Protein AF-A0A838LAS6-F1 (afdb_monomer)

Secondary structure (DSSP, 8-state):
-PPEEEEEEEEESTTHHHHTTT--EEEEEES--STT-SEEEEEEEEEEEETTEEEEEEEEEESSTT--GGGGGGT-S-EEEEEEEEEE-TTS-EEEEEEEEEEEEEPPPP-

Organism: NCBI:txid2683589

Mean predicted aligned error: 3.72 Å

Structure (mmCIF, N/CA/C/O backbone):
data_AF-A0A838LAS6-F1
#
_entry.id   AF-A0A838LAS6-F1
#
loop_
_atom_site.group_PDB
_atom_site.id
_atom_site.type_symbol
_atom_site.label_atom_id
_atom_site.label_alt_id
_atom_site.label_comp_id
_atom_site.label_asym_id
_atom_site.label_entit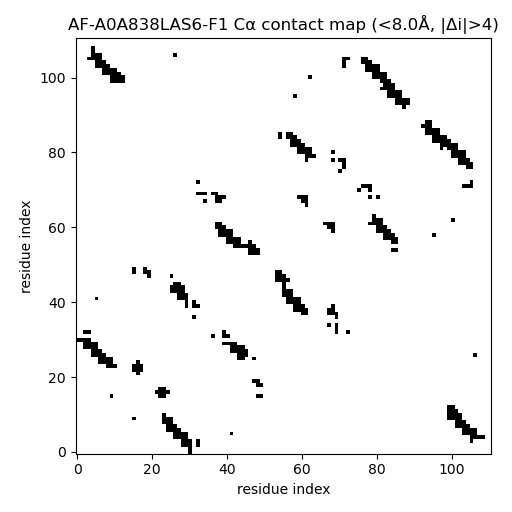y_id
_atom_site.label_seq_id
_atom_site.pdbx_PDB_ins_code
_atom_site.Cartn_x
_atom_site.Cartn_y
_atom_site.Cartn_z
_atom_site.occupancy
_atom_site.B_iso_or_equiv
_atom_site.auth_seq_id
_atom_site.auth_comp_id
_atom_site.auth_asym_id
_atom_site.auth_atom_id
_atom_site.pdbx_PDB_model_num
ATOM 1 N N . MET A 1 1 ? -6.961 -8.047 -17.447 1.00 57.03 1 MET A N 1
ATOM 2 C CA . MET A 1 1 ? -5.604 -8.230 -16.891 1.00 57.03 1 MET A CA 1
ATOM 3 C C . MET A 1 1 ? -5.709 -9.193 -15.719 1.00 57.03 1 MET A C 1
ATOM 5 O O . MET A 1 1 ? -6.723 -9.119 -15.025 1.00 57.03 1 MET A O 1
ATOM 9 N N . PRO A 1 2 ? -4.766 -10.130 -15.541 1.00 76.94 2 PRO A N 1
ATOM 10 C CA . PRO A 1 2 ? -4.778 -11.023 -14.385 1.00 76.94 2 PRO A CA 1
ATOM 11 C C . PRO A 1 2 ? -4.689 -10.202 -13.091 1.00 76.94 2 PRO A C 1
ATOM 13 O O . PRO A 1 2 ? -4.005 -9.179 -13.044 1.00 76.94 2 PRO A O 1
ATOM 16 N N . LYS A 1 3 ? -5.438 -10.611 -12.063 1.00 90.62 3 LYS A N 1
ATOM 17 C CA . LYS A 1 3 ? -5.407 -9.973 -10.743 1.00 90.62 3 LYS A CA 1
ATOM 18 C C . LYS A 1 3 ? -4.244 -10.563 -9.952 1.00 90.62 3 LYS A C 1
ATOM 20 O O . LYS A 1 3 ? -4.226 -11.768 -9.731 1.00 90.62 3 LYS A O 1
ATOM 25 N N . MET A 1 4 ? -3.314 -9.720 -9.518 1.00 93.94 4 MET A N 1
ATOM 26 C CA . MET A 1 4 ? -2.198 -10.124 -8.666 1.00 93.94 4 MET A CA 1
ATOM 27 C C . MET A 1 4 ? -2.606 -10.030 -7.203 1.00 93.94 4 MET A C 1
ATOM 29 O O . MET A 1 4 ? -3.156 -9.008 -6.788 1.00 93.94 4 MET A O 1
ATOM 33 N N . ARG A 1 5 ? -2.331 -11.078 -6.427 1.00 96.00 5 ARG A N 1
ATOM 34 C CA . ARG A 1 5 ? -2.554 -11.101 -4.980 1.00 96.00 5 ARG A CA 1
ATOM 35 C C . ARG A 1 5 ? -1.356 -10.491 -4.265 1.00 96.00 5 ARG A C 1
ATOM 37 O O . ARG A 1 5 ? -0.216 -10.824 -4.575 1.00 96.00 5 ARG A O 1
ATOM 44 N N . LEU A 1 6 ? -1.621 -9.612 -3.306 1.00 96.50 6 LEU A N 1
ATOM 45 C CA . LEU A 1 6 ? -0.589 -8.889 -2.570 1.00 96.50 6 LEU A CA 1
ATOM 46 C C . LEU A 1 6 ? -0.819 -8.989 -1.064 1.00 96.50 6 LEU A C 1
ATOM 48 O O . LEU A 1 6 ? -1.961 -9.068 -0.599 1.00 96.50 6 LEU A O 1
ATOM 52 N N . ILE A 1 7 ? 0.286 -8.927 -0.328 1.00 97.56 7 ILE A N 1
ATOM 53 C CA . ILE A 1 7 ? 0.319 -8.616 1.099 1.00 97.56 7 ILE A CA 1
ATOM 54 C C . ILE A 1 7 ? 1.017 -7.263 1.232 1.00 97.56 7 ILE A C 1
ATOM 56 O O . ILE A 1 7 ? 2.116 -7.080 0.709 1.00 97.56 7 ILE A O 1
ATOM 60 N N . VAL A 1 8 ? 0.381 -6.310 1.906 1.00 98.12 8 VAL A N 1
ATOM 61 C CA . VAL A 1 8 ? 0.965 -5.012 2.251 1.00 98.12 8 VAL A CA 1
ATOM 62 C C . VAL A 1 8 ? 1.096 -4.943 3.766 1.00 98.12 8 VAL A C 1
ATOM 64 O O . VAL A 1 8 ? 0.111 -4.759 4.474 1.00 98.12 8 VAL A O 1
ATOM 67 N N . HIS A 1 9 ? 2.317 -5.106 4.255 1.00 98.19 9 HIS A N 1
ATOM 68 C CA . HIS A 1 9 ? 2.653 -4.985 5.666 1.00 98.19 9 HIS A CA 1
ATOM 69 C C . HIS A 1 9 ? 2.771 -3.509 6.048 1.00 98.19 9 HIS A C 1
ATOM 71 O O . HIS A 1 9 ? 3.652 -2.819 5.530 1.00 98.19 9 HIS A O 1
ATOM 77 N N . VAL A 1 10 ? 1.919 -3.024 6.952 1.00 98.44 10 VAL A N 1
ATOM 78 C CA . VAL A 1 10 ? 1.981 -1.655 7.485 1.00 98.44 10 VAL A CA 1
ATOM 79 C C . VAL A 1 10 ? 2.988 -1.608 8.634 1.00 98.44 10 VAL A C 1
ATOM 81 O O . VAL A 1 10 ? 2.757 -2.183 9.693 1.00 98.44 10 VAL A O 1
ATOM 84 N N . ALA A 1 11 ? 4.105 -0.909 8.427 1.00 98.06 11 ALA A N 1
ATOM 85 C CA . ALA A 1 11 ? 5.141 -0.738 9.445 1.00 98.06 11 ALA A CA 1
ATOM 86 C C . ALA A 1 11 ? 4.862 0.469 10.355 1.00 98.06 11 ALA A C 1
ATOM 88 O O . ALA A 1 11 ? 5.168 0.436 11.546 1.00 98.06 11 ALA A O 1
ATOM 89 N N . GLU A 1 12 ? 4.268 1.530 9.802 1.00 97.56 12 GLU A N 1
ATOM 90 C CA . GLU A 1 12 ? 3.844 2.708 10.558 1.00 97.56 12 GLU A CA 1
ATOM 91 C C . GLU A 1 12 ? 2.437 3.153 10.121 1.00 97.56 12 GLU A C 1
ATOM 93 O O . GLU A 1 12 ? 2.160 3.162 8.914 1.00 97.56 12 GLU A O 1
ATOM 98 N N . PRO A 1 13 ? 1.564 3.552 11.070 1.00 96.06 13 PRO A N 1
ATOM 99 C CA . PRO A 1 13 ? 1.825 3.665 12.511 1.00 96.06 13 PRO A CA 1
ATOM 100 C C . PRO A 1 13 ? 1.919 2.298 13.211 1.00 96.06 13 PRO A C 1
ATOM 102 O O . PRO A 1 13 ? 1.265 1.337 12.817 1.00 96.06 13 PRO A O 1
ATOM 105 N N . PHE A 1 14 ? 2.740 2.206 14.263 1.00 89.81 14 PHE A N 1
ATOM 106 C CA . PHE A 1 14 ? 3.050 0.931 14.932 1.00 89.81 14 PHE A CA 1
ATOM 107 C C . PHE A 1 14 ? 1.824 0.253 15.566 1.00 89.81 14 PHE A C 1
ATOM 109 O O . PHE A 1 14 ? 1.816 -0.960 15.767 1.00 89.81 14 PHE A O 1
ATOM 116 N N . ASP A 1 15 ? 0.788 1.022 15.907 1.00 92.50 15 ASP A N 1
ATOM 117 C CA . ASP A 1 15 ? -0.431 0.516 16.531 1.00 92.50 15 ASP A CA 1
ATOM 118 C C . ASP A 1 15 ? -1.508 0.106 15.517 1.00 92.50 15 ASP A C 1
ATOM 120 O O . ASP A 1 15 ? -2.568 -0.375 15.924 1.00 92.50 15 ASP A O 1
ATOM 124 N N . PHE A 1 16 ? -1.232 0.221 14.211 1.00 97.06 16 PHE A N 1
ATOM 125 C CA . PHE A 1 16 ? -2.168 -0.123 13.141 1.00 97.06 16 PHE A CA 1
ATOM 126 C C . PHE A 1 16 ? -2.772 -1.519 13.328 1.00 97.06 16 PHE A C 1
ATOM 128 O O . PHE A 1 16 ? -3.991 -1.691 13.264 1.00 97.06 16 PHE A O 1
ATOM 135 N N . GLY A 1 17 ? -1.935 -2.515 13.641 1.00 96.56 17 GLY A N 1
ATOM 136 C CA . GLY A 1 17 ? -2.395 -3.892 13.807 1.00 96.56 17 GLY A CA 1
ATOM 137 C C . GLY A 1 17 ? -3.373 -4.086 14.965 1.00 96.56 17 GLY A C 1
ATOM 138 O O . GLY A 1 17 ? -4.285 -4.903 14.867 1.00 96.56 17 GLY A O 1
ATOM 139 N N . ARG A 1 18 ? -3.266 -3.287 16.035 1.00 94.56 18 ARG A N 1
ATOM 140 C CA . ARG A 1 18 ? -4.201 -3.335 17.171 1.00 94.56 18 ARG A CA 1
ATOM 141 C C . ARG A 1 18 ? -5.620 -2.950 16.747 1.00 94.56 18 ARG A C 1
ATOM 143 O O . ARG A 1 18 ? -6.574 -3.533 17.254 1.00 94.56 18 ARG A O 1
ATOM 150 N N . LEU A 1 19 ? -5.757 -1.983 15.840 1.00 92.00 19 LEU A N 1
ATOM 151 C CA . LEU A 1 19 ? -7.052 -1.539 15.312 1.00 92.00 19 LEU A CA 1
ATOM 152 C C . LEU A 1 19 ? -7.596 -2.481 14.228 1.00 92.00 19 LEU A C 1
ATOM 154 O O . LEU A 1 19 ? -8.805 -2.586 14.057 1.00 92.00 19 LEU A O 1
ATOM 158 N N . ASN A 1 20 ? -6.719 -3.210 13.536 1.00 96.62 20 ASN A N 1
ATOM 159 C CA . ASN A 1 20 ? -7.060 -4.010 12.360 1.00 96.62 20 ASN A CA 1
ATOM 160 C C . ASN A 1 20 ? -7.032 -5.519 12.652 1.00 96.62 20 ASN A C 1
ATOM 162 O O . ASN A 1 20 ? -6.360 -6.298 11.982 1.00 96.62 20 ASN A O 1
ATOM 166 N N . GLY A 1 21 ? -7.762 -5.951 13.686 1.00 92.94 21 GLY A N 1
ATOM 167 C CA . GLY A 1 21 ? -7.947 -7.380 13.979 1.00 92.94 21 GLY A CA 1
ATOM 168 C C . GLY A 1 21 ? -6.685 -8.107 14.458 1.00 92.94 21 GLY A C 1
ATOM 169 O O . GLY A 1 21 ? -6.587 -9.323 14.308 1.00 92.94 21 GLY A O 1
ATOM 170 N N . GLY A 1 22 ? -5.722 -7.377 15.024 1.00 95.81 22 GLY A N 1
ATOM 171 C CA . GLY A 1 22 ? -4.478 -7.931 15.555 1.00 95.81 22 GLY A CA 1
ATOM 172 C C . GLY A 1 22 ? -3.392 -8.171 14.507 1.00 95.81 22 GLY A C 1
ATOM 173 O O . GLY A 1 22 ? -2.393 -8.805 14.836 1.00 95.81 22 GLY A O 1
ATOM 174 N N . THR A 1 23 ? -3.556 -7.687 13.269 1.00 96.38 23 THR A N 1
ATOM 175 C CA . THR A 1 23 ? -2.568 -7.865 12.196 1.00 96.38 23 THR A CA 1
ATOM 176 C C . THR A 1 23 ? -2.171 -6.542 11.534 1.00 96.38 23 THR A C 1
ATOM 178 O O . THR A 1 23 ? -3.045 -5.741 11.205 1.00 96.38 23 THR A O 1
ATOM 181 N N . PRO A 1 24 ? -0.867 -6.291 11.311 1.00 97.56 24 PRO A N 1
ATOM 182 C CA . PRO A 1 24 ? -0.401 -5.165 10.503 1.00 97.56 24 PRO A CA 1
ATOM 183 C C . PRO A 1 24 ? -0.525 -5.414 8.989 1.00 97.56 24 PRO A C 1
ATOM 185 O O . PRO A 1 24 ? -0.231 -4.520 8.196 1.00 97.56 24 PRO A O 1
ATOM 188 N N . ASP A 1 25 ? -0.930 -6.617 8.575 1.00 97.88 25 ASP A N 1
ATOM 189 C CA . ASP A 1 25 ? -0.937 -7.018 7.173 1.00 97.88 25 ASP A CA 1
ATOM 190 C C . ASP A 1 25 ? -2.289 -6.758 6.510 1.00 97.88 25 ASP A C 1
ATOM 192 O O . ASP A 1 25 ? -3.327 -7.308 6.888 1.00 97.88 25 ASP A O 1
ATOM 196 N N . LEU A 1 26 ? -2.249 -5.974 5.437 1.00 98.00 26 LEU A N 1
ATOM 197 C CA . LEU A 1 26 ? -3.352 -5.777 4.514 1.00 98.00 26 LEU A CA 1
ATOM 198 C C . LEU A 1 26 ? -3.243 -6.786 3.374 1.00 98.00 26 LEU A C 1
ATOM 200 O O . LEU A 1 26 ? -2.273 -6.795 2.617 1.00 98.00 26 LEU A O 1
ATOM 204 N N . THR A 1 27 ? -4.255 -7.633 3.224 1.00 97.75 27 THR A N 1
ATOM 205 C CA . THR A 1 27 ? -4.345 -8.589 2.113 1.00 97.75 27 THR A CA 1
ATOM 206 C C . THR A 1 27 ? -5.299 -8.068 1.053 1.00 97.75 27 THR A C 1
ATOM 208 O O . THR A 1 27 ? -6.316 -7.445 1.365 1.00 97.75 27 THR A O 1
ATOM 211 N N . GLY A 1 28 ? -4.966 -8.287 -0.216 1.00 97.25 28 GLY A N 1
ATOM 212 C CA . GLY A 1 28 ? -5.779 -7.770 -1.305 1.00 97.25 28 GLY A CA 1
ATOM 213 C C . GLY A 1 28 ? -5.292 -8.175 -2.684 1.00 97.25 28 GLY A C 1
ATOM 214 O O . GLY A 1 28 ? -4.531 -9.132 -2.862 1.00 97.25 28 GLY A O 1
ATOM 215 N N . TRP A 1 29 ? -5.754 -7.438 -3.687 1.00 97.19 29 TRP A N 1
ATOM 216 C CA . TRP A 1 29 ? -5.376 -7.658 -5.073 1.00 97.19 29 TRP A CA 1
ATOM 217 C C . TRP A 1 29 ? -5.245 -6.357 -5.859 1.00 97.19 29 TRP A C 1
ATOM 219 O O . TRP A 1 29 ? -5.876 -5.347 -5.552 1.00 97.19 29 TRP A O 1
ATOM 229 N N . THR A 1 30 ? -4.457 -6.397 -6.929 1.00 97.12 30 THR A N 1
ATOM 230 C CA . THR A 1 30 ? -4.368 -5.309 -7.905 1.00 97.12 30 THR A CA 1
ATOM 231 C C . THR A 1 30 ? -4.443 -5.843 -9.333 1.00 97.12 30 THR A C 1
ATOM 233 O O . THR A 1 30 ? -3.986 -6.946 -9.627 1.00 97.12 30 THR A O 1
ATOM 236 N N . ALA A 1 31 ? -5.026 -5.057 -10.237 1.00 95.44 31 ALA A N 1
ATOM 237 C CA . ALA A 1 31 ? -4.932 -5.283 -11.682 1.00 95.44 31 ALA A CA 1
ATOM 238 C C . ALA A 1 31 ? -3.783 -4.480 -12.321 1.00 95.44 31 ALA A C 1
ATOM 240 O O . ALA A 1 31 ? -3.573 -4.566 -13.527 1.00 95.44 31 ALA A O 1
ATOM 241 N N . GLN A 1 32 ? -3.065 -3.685 -11.520 1.00 95.12 32 GLN A N 1
ATOM 242 C CA . GLN A 1 32 ? -2.038 -2.751 -11.974 1.00 95.12 32 GLN A CA 1
ATOM 243 C C . GLN A 1 32 ? -0.619 -3.298 -11.800 1.00 95.12 32 GLN A C 1
ATOM 245 O O . GLN A 1 32 ? 0.326 -2.547 -11.988 1.00 95.12 32 GLN A O 1
ATOM 250 N N . ALA A 1 33 ? -0.458 -4.593 -11.498 1.00 92.00 33 ALA A N 1
ATOM 251 C CA . ALA A 1 33 ? 0.835 -5.259 -11.322 1.00 92.00 33 ALA A CA 1
ATOM 252 C C . ALA A 1 33 ? 1.623 -5.387 -12.643 1.00 92.00 33 ALA A C 1
ATOM 254 O O . ALA A 1 33 ? 1.797 -6.471 -13.195 1.00 92.00 33 ALA A O 1
ATOM 255 N N . THR A 1 34 ? 2.062 -4.256 -13.186 1.00 89.38 34 THR A N 1
ATOM 256 C CA . THR A 1 34 ? 2.817 -4.126 -14.431 1.00 89.38 34 THR A CA 1
ATOM 257 C C . THR A 1 34 ? 3.719 -2.887 -14.355 1.00 89.38 34 THR A C 1
ATOM 259 O O . THR A 1 34 ? 3.355 -1.913 -13.688 1.00 89.38 34 THR A O 1
ATOM 262 N N . PRO A 1 35 ? 4.871 -2.871 -15.056 1.00 86.00 35 PRO A N 1
ATOM 263 C CA . PRO A 1 35 ? 5.740 -1.694 -15.140 1.00 86.00 35 PRO A CA 1
ATOM 264 C C . PRO A 1 35 ? 5.085 -0.437 -15.740 1.00 86.00 35 PRO A C 1
ATOM 266 O O . PRO A 1 35 ? 5.652 0.645 -15.637 1.00 86.00 35 PRO A O 1
ATOM 269 N N . ALA A 1 36 ? 3.906 -0.549 -16.364 1.00 87.94 36 ALA A N 1
ATOM 270 C CA . ALA A 1 36 ? 3.190 0.595 -16.933 1.00 87.94 36 ALA A CA 1
ATOM 271 C C . ALA A 1 36 ? 2.647 1.586 -15.881 1.00 87.94 36 ALA A C 1
ATOM 273 O O . ALA A 1 36 ? 2.300 2.712 -16.236 1.00 87.94 36 ALA A O 1
ATOM 274 N N . TYR A 1 37 ? 2.564 1.185 -14.607 1.00 87.62 37 TYR A N 1
ATOM 275 C CA . TYR A 1 37 ? 2.076 2.025 -13.513 1.00 87.62 37 TYR A CA 1
ATOM 276 C C . TYR A 1 37 ? 3.170 2.242 -12.464 1.00 87.62 37 TYR A C 1
ATOM 278 O O . TYR A 1 37 ? 3.766 1.285 -11.967 1.00 87.62 37 TYR A O 1
ATOM 286 N N . SER A 1 38 ? 3.409 3.503 -12.095 1.00 87.94 38 SER A N 1
ATOM 287 C CA . SER A 1 38 ?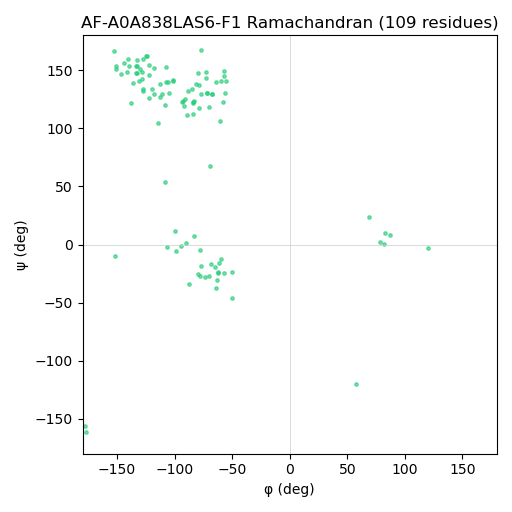 4.363 3.872 -11.039 1.00 87.94 38 SER A CA 1
ATOM 288 C C . SER A 1 38 ? 3.810 3.658 -9.627 1.00 87.94 38 SER A C 1
ATOM 290 O O . SER A 1 38 ? 4.578 3.445 -8.688 1.00 87.94 38 SER A O 1
ATOM 292 N N . ASP A 1 39 ? 2.486 3.726 -9.480 1.00 94.56 39 ASP A N 1
ATOM 293 C CA . ASP A 1 39 ? 1.733 3.454 -8.261 1.00 94.56 39 ASP A CA 1
ATOM 294 C C . ASP A 1 39 ? 0.609 2.450 -8.539 1.00 94.56 39 ASP A C 1
ATOM 296 O O . ASP A 1 39 ? 0.069 2.385 -9.643 1.00 94.56 39 ASP A O 1
ATOM 300 N N . TRP A 1 40 ? 0.270 1.633 -7.544 1.00 97.19 40 TRP A N 1
ATOM 301 C CA . TRP A 1 40 ? -0.763 0.607 -7.668 1.00 97.19 40 TRP A CA 1
ATOM 302 C C . TRP A 1 40 ? -1.881 0.847 -6.670 1.00 97.19 40 TRP A C 1
ATOM 304 O O . TRP A 1 40 ? -1.647 1.042 -5.481 1.00 97.19 40 TRP A O 1
ATOM 314 N N . VAL A 1 41 ? -3.116 0.762 -7.143 1.00 98.00 41 VAL A N 1
ATOM 315 C CA . VAL A 1 41 ? -4.296 0.632 -6.300 1.00 98.00 41 VAL A CA 1
ATOM 316 C C . VAL A 1 41 ? -4.461 -0.838 -5.939 1.00 98.00 41 VAL A C 1
ATOM 318 O O . VAL A 1 41 ? -4.551 -1.702 -6.816 1.00 98.00 41 VAL A O 1
ATOM 321 N N . VAL A 1 42 ? -4.507 -1.112 -4.641 1.00 98.25 42 VAL A N 1
ATOM 322 C CA . VAL A 1 42 ? -4.769 -2.430 -4.070 1.00 98.25 42 VAL A CA 1
ATOM 323 C C . VAL A 1 42 ? -6.165 -2.408 -3.466 1.00 98.25 42 VAL A C 1
ATOM 325 O O . VAL A 1 42 ? -6.455 -1.605 -2.582 1.00 98.25 42 VAL A O 1
ATOM 328 N N . HIS A 1 43 ? -7.029 -3.286 -3.960 1.00 98.31 43 HIS A N 1
ATOM 329 C CA . HIS A 1 43 ? -8.345 -3.541 -3.390 1.00 98.31 43 HIS A CA 1
ATOM 330 C C . HIS A 1 43 ? -8.191 -4.547 -2.256 1.00 98.31 43 HIS A C 1
ATOM 332 O O . HIS A 1 43 ? -7.655 -5.636 -2.480 1.00 98.31 43 HIS A O 1
ATOM 338 N N . LEU A 1 44 ? -8.622 -4.175 -1.056 1.00 98.19 44 LEU A N 1
ATOM 339 C CA . LEU A 1 44 ? -8.441 -4.989 0.136 1.00 98.19 44 LEU A CA 1
ATOM 340 C C . LEU A 1 44 ? -9.490 -6.102 0.201 1.00 98.19 44 LEU A C 1
ATOM 342 O O . LEU A 1 44 ? -10.630 -5.934 -0.231 1.00 98.19 44 LEU A O 1
ATOM 346 N N . ASP A 1 45 ? -9.108 -7.244 0.767 1.00 97.19 45 ASP A N 1
ATOM 347 C CA . ASP A 1 45 ? -10.031 -8.358 1.009 1.00 97.19 45 ASP A CA 1
ATOM 348 C C . ASP A 1 45 ? -11.042 -8.037 2.114 1.00 97.19 45 ASP A C 1
ATOM 350 O O . ASP A 1 45 ? -12.134 -8.608 2.153 1.00 97.19 45 ASP A O 1
ATOM 354 N N . ARG A 1 46 ? -10.660 -7.147 3.033 1.00 96.62 46 ARG A N 1
ATOM 355 C CA . ARG A 1 46 ? -11.488 -6.621 4.118 1.00 96.62 46 ARG A CA 1
ATOM 356 C C . ARG A 1 46 ? -11.182 -5.133 4.295 1.00 96.62 46 ARG A C 1
ATOM 358 O O . ARG A 1 46 ? -10.033 -4.750 4.068 1.00 96.62 46 ARG A O 1
ATOM 365 N N . PRO A 1 47 ? -12.161 -4.313 4.710 1.00 97.44 47 PRO A N 1
ATOM 366 C CA . PRO A 1 47 ? -11.892 -2.933 5.080 1.00 97.44 47 PRO A CA 1
ATOM 367 C C . PRO A 1 47 ? -10.842 -2.847 6.19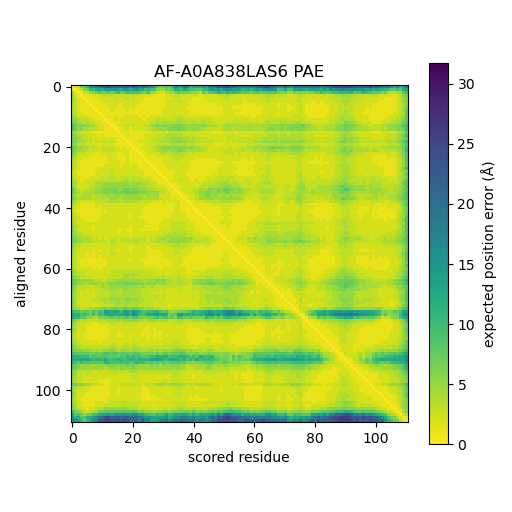0 1.00 97.44 47 PRO A C 1
ATOM 369 O O . PRO A 1 47 ? -10.736 -3.742 7.031 1.00 97.44 47 PRO A O 1
ATOM 372 N N . ALA A 1 48 ? -10.082 -1.763 6.172 1.00 97.38 48 ALA A N 1
ATOM 373 C CA . ALA A 1 48 ? -9.105 -1.416 7.187 1.00 97.38 48 ALA A CA 1
ATOM 374 C C . ALA A 1 48 ? -9.407 -0.029 7.759 1.00 97.38 48 ALA A C 1
ATOM 376 O O . ALA A 1 48 ? -10.140 0.755 7.156 1.00 97.38 48 ALA A O 1
ATOM 377 N N . GLN A 1 49 ? -8.832 0.264 8.921 1.00 96.38 49 GLN A N 1
ATOM 378 C CA . GLN A 1 49 ? -9.095 1.481 9.677 1.00 96.38 49 GLN A CA 1
ATOM 379 C C . GLN A 1 49 ? -7.798 2.177 10.100 1.00 96.38 49 GLN A C 1
ATOM 381 O O . GLN A 1 49 ? -6.838 1.532 10.529 1.00 96.38 49 GLN A O 1
ATOM 386 N N . ILE A 1 50 ? -7.796 3.510 10.038 1.00 93.75 50 ILE A N 1
ATOM 387 C CA . ILE A 1 50 ? -6.782 4.369 10.658 1.00 93.75 50 ILE A CA 1
ATOM 388 C C . ILE A 1 50 ? -7.462 5.572 11.319 1.00 93.75 50 ILE A C 1
ATOM 390 O O . ILE A 1 50 ? -8.183 6.328 10.673 1.00 93.75 50 ILE A O 1
ATOM 394 N N . GLY A 1 51 ? -7.263 5.742 12.628 1.00 90.75 51 GLY A N 1
ATOM 395 C CA . GLY A 1 51 ? -8.041 6.719 13.394 1.00 90.75 51 GLY A CA 1
ATOM 396 C C . GLY A 1 51 ? -9.542 6.429 13.286 1.00 90.75 51 GLY A C 1
ATOM 397 O O . GLY A 1 51 ? -9.987 5.342 13.652 1.00 90.75 51 GLY A O 1
ATOM 398 N N . GLU A 1 52 ? -10.307 7.387 12.768 1.00 91.50 52 GLU A N 1
ATOM 399 C CA . GLU A 1 52 ? -11.758 7.274 12.545 1.00 91.50 52 GLU A CA 1
ATOM 400 C C . GLU A 1 52 ? -12.119 6.920 11.091 1.00 91.50 52 GLU A C 1
ATOM 402 O O . GLU A 1 52 ? -13.288 6.702 10.781 1.00 91.50 52 GLU A O 1
ATOM 407 N N . ASP A 1 53 ? -11.134 6.865 10.190 1.00 93.62 53 ASP A N 1
ATOM 408 C CA . ASP A 1 53 ? -11.358 6.622 8.769 1.00 93.62 53 ASP A CA 1
ATOM 409 C C . ASP A 1 53 ? -11.292 5.113 8.454 1.00 93.62 53 ASP A C 1
ATOM 411 O O . ASP A 1 53 ? -10.286 4.453 8.730 1.00 93.62 53 ASP A O 1
ATOM 415 N N . GLU A 1 54 ? -12.346 4.580 7.825 1.00 95.94 54 GLU A N 1
ATOM 416 C CA . GLU A 1 54 ? -12.399 3.226 7.251 1.00 95.94 54 GLU A CA 1
ATOM 417 C C . GLU A 1 54 ? -12.215 3.282 5.724 1.00 95.94 54 GLU A C 1
ATOM 419 O O . GLU A 1 54 ? -12.735 4.176 5.048 1.00 95.94 54 GLU A O 1
ATOM 424 N N . PHE A 1 55 ? -11.480 2.322 5.161 1.00 97.25 55 PHE A N 1
ATOM 425 C CA . PHE A 1 55 ? -11.196 2.247 3.729 1.00 97.25 55 PHE A CA 1
ATOM 426 C C . PHE A 1 55 ? -11.101 0.803 3.219 1.00 97.25 55 PHE A C 1
ATOM 428 O O . PHE A 1 55 ? -10.621 -0.097 3.901 1.00 97.25 55 PHE A O 1
ATOM 435 N N . ASP A 1 56 ? -11.522 0.586 1.971 1.00 98.00 56 ASP A N 1
ATOM 436 C CA . ASP A 1 56 ? -11.568 -0.722 1.293 1.00 98.00 56 ASP A CA 1
ATOM 437 C C . ASP A 1 56 ? -10.476 -0.900 0.224 1.00 98.00 56 ASP A C 1
ATOM 439 O O . ASP A 1 56 ? -10.352 -1.945 -0.423 1.00 98.00 56 ASP A O 1
ATOM 443 N N . LYS A 1 57 ? -9.674 0.141 0.012 1.00 98.31 57 LYS A N 1
ATOM 444 C CA . LYS A 1 57 ? -8.575 0.163 -0.945 1.00 98.31 57 LYS A CA 1
ATOM 445 C C . LYS A 1 57 ? -7.488 1.110 -0.486 1.00 98.31 57 LYS A C 1
ATOM 447 O O . LYS A 1 57 ? -7.747 2.117 0.171 1.00 98.31 57 LYS A O 1
ATOM 452 N N . ILE A 1 58 ? -6.280 0.820 -0.932 1.00 98.56 58 ILE A N 1
ATOM 453 C CA . ILE A 1 58 ? -5.110 1.665 -0.732 1.00 98.56 58 ILE A CA 1
ATOM 454 C C . ILE A 1 58 ? -4.439 1.936 -2.068 1.00 98.56 58 ILE A C 1
ATOM 456 O O . ILE A 1 58 ? -4.618 1.191 -3.032 1.00 98.56 58 ILE A O 1
ATOM 460 N N . LYS A 1 59 ? -3.641 2.994 -2.118 1.00 98.38 59 LYS A N 1
ATOM 461 C CA . LYS A 1 59 ? -2.671 3.219 -3.177 1.00 98.38 59 LYS A CA 1
ATOM 462 C C . LYS A 1 59 ? -1.277 3.070 -2.595 1.00 98.38 59 LYS A C 1
ATOM 464 O O . LYS A 1 59 ? -0.975 3.665 -1.563 1.00 98.38 59 LYS A O 1
ATOM 469 N N . ILE A 1 60 ? -0.455 2.266 -3.253 1.00 98.31 60 ILE A N 1
ATOM 470 C CA . ILE A 1 60 ? 0.939 2.049 -2.892 1.00 98.31 60 ILE A CA 1
ATOM 471 C C . ILE A 1 60 ? 1.848 2.633 -3.966 1.00 98.31 60 ILE A C 1
ATOM 473 O O . ILE A 1 60 ? 1.602 2.476 -5.161 1.00 98.31 60 ILE A O 1
ATOM 477 N N . SER A 1 61 ? 2.915 3.296 -3.545 1.00 97.12 61 SER A N 1
ATOM 478 C CA . SER A 1 61 ? 3.992 3.759 -4.423 1.00 97.12 61 SER A CA 1
ATOM 479 C C . SER A 1 61 ? 5.329 3.377 -3.809 1.00 97.12 61 SER A C 1
ATOM 481 O O . SER A 1 61 ? 5.399 3.205 -2.593 1.00 97.12 61 SER A O 1
ATOM 483 N N . SER A 1 62 ? 6.403 3.298 -4.600 1.00 95.25 62 SER A N 1
ATOM 484 C CA . SER A 1 62 ? 7.729 3.111 -3.997 1.00 95.25 62 SER A CA 1
ATOM 485 C C . SER A 1 62 ? 8.038 4.235 -3.003 1.00 95.25 62 SER A C 1
ATOM 487 O O . SER A 1 62 ? 7.622 5.385 -3.192 1.00 95.25 62 SER A O 1
ATOM 489 N N . ARG A 1 63 ? 8.750 3.886 -1.930 1.00 95.06 63 ARG A N 1
ATOM 490 C CA . ARG A 1 63 ? 9.252 4.844 -0.941 1.00 95.06 63 ARG A CA 1
ATOM 491 C C . ARG A 1 63 ? 10.433 5.659 -1.472 1.00 95.06 63 ARG A C 1
ATOM 493 O O . ARG A 1 63 ? 10.630 6.790 -1.031 1.00 95.06 63 ARG A O 1
ATOM 500 N N . TYR A 1 64 ? 11.213 5.104 -2.397 1.00 92.12 64 TYR A N 1
ATOM 501 C CA . TYR A 1 64 ? 12.460 5.706 -2.863 1.00 92.12 64 TYR A CA 1
ATOM 502 C C . TYR A 1 64 ? 12.326 6.304 -4.264 1.00 92.12 64 TYR A C 1
ATOM 504 O O . TYR A 1 64 ? 11.687 5.744 -5.156 1.00 92.12 64 TYR A O 1
ATOM 512 N N . ALA A 1 65 ? 12.950 7.466 -4.458 1.00 88.25 65 ALA A N 1
ATOM 513 C CA . ALA A 1 65 ? 12.958 8.151 -5.742 1.00 88.25 65 ALA A CA 1
ATOM 514 C C . ALA A 1 65 ? 13.682 7.315 -6.809 1.00 88.25 65 ALA A C 1
ATOM 516 O O . ALA A 1 65 ? 14.722 6.716 -6.546 1.00 88.25 65 ALA A O 1
ATOM 517 N N . GLY A 1 66 ? 13.132 7.297 -8.024 1.00 88.06 66 GLY A N 1
ATOM 518 C CA . GLY A 1 66 ? 13.669 6.499 -9.131 1.00 88.06 66 GLY A CA 1
ATOM 519 C C . GLY A 1 66 ? 13.311 5.012 -9.067 1.00 88.06 66 GLY A C 1
ATOM 520 O O . GLY A 1 66 ? 13.722 4.252 -9.940 1.00 88.06 66 GLY A O 1
ATOM 521 N N . GLU A 1 67 ? 12.532 4.587 -8.072 1.00 89.25 67 GLU A N 1
ATOM 522 C CA . GLU A 1 67 ? 12.033 3.222 -7.972 1.00 89.25 67 GLU A CA 1
ATOM 523 C C . GLU A 1 67 ? 10.536 3.133 -8.271 1.00 89.25 67 GLU A C 1
ATOM 525 O O . GLU A 1 67 ? 9.769 4.068 -8.039 1.00 89.25 67 GLU A O 1
ATOM 530 N N . THR A 1 68 ? 10.110 1.967 -8.746 1.00 91.25 68 THR A N 1
ATOM 531 C CA . THR A 1 68 ? 8.704 1.638 -8.975 1.00 91.25 68 THR A CA 1
ATOM 532 C C . THR A 1 68 ? 8.304 0.463 -8.100 1.00 91.25 68 THR A C 1
ATOM 534 O O . THR A 1 68 ? 9.115 -0.404 -7.773 1.00 91.25 68 THR A O 1
ATOM 537 N N . VAL A 1 69 ? 7.021 0.401 -7.745 1.00 93.56 69 VAL A N 1
ATOM 538 C CA . VAL A 1 69 ? 6.483 -0.734 -6.984 1.00 93.56 69 VAL A CA 1
ATOM 539 C C . VAL A 1 69 ? 6.547 -2.051 -7.778 1.00 93.56 69 VAL A C 1
ATOM 541 O O . VAL A 1 69 ? 6.587 -3.127 -7.189 1.00 93.56 69 VAL A O 1
ATOM 544 N N . SER A 1 70 ? 6.670 -1.982 -9.110 1.00 91.69 70 SER A N 1
ATOM 545 C CA . SER A 1 70 ? 6.834 -3.153 -9.977 1.00 91.69 70 SER A CA 1
ATOM 546 C C . SER A 1 70 ? 8.094 -3.972 -9.707 1.00 91.69 70 SER A C 1
ATOM 548 O O . SER A 1 70 ? 8.122 -5.125 -10.118 1.00 91.69 70 SER A O 1
ATOM 550 N N . LYS A 1 71 ? 9.085 -3.437 -8.978 1.00 90.00 71 LYS A N 1
ATOM 551 C CA . LYS A 1 71 ? 10.275 -4.192 -8.547 1.00 90.00 71 LYS A CA 1
ATOM 552 C C . LYS A 1 71 ? 9.941 -5.447 -7.732 1.00 90.00 71 LYS A C 1
ATOM 554 O O . LYS A 1 71 ? 10.713 -6.400 -7.738 1.00 90.00 71 LYS A O 1
ATOM 559 N N . VAL A 1 72 ? 8.779 -5.489 -7.072 1.00 92.06 72 VAL A N 1
ATOM 560 C CA . VAL A 1 72 ? 8.308 -6.693 -6.361 1.00 92.06 72 VAL A CA 1
ATOM 561 C C . VAL A 1 72 ? 8.095 -7.887 -7.307 1.00 92.06 72 VAL A C 1
ATOM 563 O O . VAL A 1 72 ? 8.153 -9.034 -6.878 1.00 92.06 72 VAL A O 1
ATOM 566 N N . LEU A 1 73 ? 7.879 -7.634 -8.604 1.00 91.00 73 LEU A N 1
ATOM 567 C CA . LEU A 1 73 ? 7.734 -8.674 -9.628 1.00 91.00 73 LEU A CA 1
ATOM 568 C C . LEU A 1 73 ? 9.080 -9.282 -10.041 1.00 91.00 73 LEU A C 1
ATOM 570 O O . LEU A 1 73 ? 9.101 -10.387 -10.574 1.00 91.00 73 LEU A O 1
ATOM 574 N N . ASP A 1 74 ? 10.191 -8.598 -9.757 1.00 88.25 74 ASP A N 1
ATOM 575 C CA . ASP A 1 74 ? 11.541 -9.028 -10.135 1.00 88.25 74 ASP A CA 1
ATOM 576 C C . ASP A 1 74 ? 12.141 -10.041 -9.135 1.00 88.25 74 ASP A C 1
ATOM 578 O O . ASP A 1 74 ? 13.317 -10.388 -9.221 1.00 88.25 74 ASP A O 1
ATOM 582 N N . GLY A 1 75 ? 11.350 -10.525 -8.168 1.00 77.38 75 GLY A N 1
ATOM 583 C CA . GLY A 1 75 ? 11.763 -11.558 -7.209 1.00 77.38 75 GLY A CA 1
ATOM 584 C C . GLY A 1 75 ? 12.468 -11.037 -5.953 1.00 77.38 75 GLY A C 1
ATOM 585 O O . GLY A 1 75 ? 12.948 -11.831 -5.144 1.00 77.38 75 GLY A O 1
ATOM 586 N N . PHE A 1 76 ? 12.507 -9.719 -5.740 1.00 67.00 76 PHE A N 1
ATOM 587 C CA . PHE A 1 76 ? 12.872 -9.160 -4.440 1.00 67.00 76 PHE A CA 1
ATOM 588 C C . PHE A 1 76 ? 11.742 -9.463 -3.458 1.00 67.00 76 PHE A C 1
ATOM 590 O O . PHE A 1 76 ? 10.615 -9.022 -3.664 1.00 67.00 76 PHE A O 1
ATOM 597 N N . GLY A 1 77 ? 12.034 -10.226 -2.399 1.00 81.31 77 GLY A N 1
ATOM 598 C CA . GLY A 1 77 ? 11.026 -10.741 -1.463 1.00 81.31 77 GLY A CA 1
ATOM 599 C C . GLY A 1 77 ? 10.044 -9.694 -0.918 1.00 81.31 77 GLY A C 1
ATOM 600 O O . GLY A 1 77 ? 8.934 -10.059 -0.548 1.00 81.31 77 GLY A O 1
ATOM 601 N N . PHE A 1 78 ? 10.410 -8.407 -0.912 1.00 91.88 78 PHE A N 1
ATOM 602 C CA . PHE A 1 78 ? 9.493 -7.293 -0.679 1.00 91.88 78 PHE A CA 1
ATOM 603 C C . PHE A 1 78 ? 9.972 -5.993 -1.354 1.00 91.88 78 PHE A C 1
ATOM 605 O O . PHE A 1 78 ? 11.129 -5.868 -1.751 1.00 91.88 78 PHE A O 1
ATOM 612 N N . THR A 1 79 ? 9.089 -4.994 -1.447 1.00 95.00 79 THR A N 1
ATOM 613 C CA . THR A 1 79 ? 9.414 -3.608 -1.838 1.00 95.00 79 THR A CA 1
ATOM 614 C C . THR A 1 79 ? 8.884 -2.620 -0.799 1.00 95.00 79 THR A C 1
ATOM 616 O O . THR A 1 79 ? 7.723 -2.711 -0.406 1.00 95.00 79 THR A O 1
ATOM 619 N N . ALA A 1 80 ? 9.710 -1.663 -0.366 1.00 96.69 80 ALA A N 1
ATOM 620 C CA . ALA A 1 80 ? 9.298 -0.615 0.569 1.00 96.69 80 ALA A CA 1
ATOM 621 C C . ALA A 1 80 ? 8.365 0.400 -0.111 1.00 96.69 80 ALA A C 1
ATOM 623 O O . ALA A 1 80 ? 8.678 0.927 -1.182 1.00 96.69 80 ALA A O 1
ATOM 624 N N . VAL A 1 81 ? 7.231 0.704 0.521 1.00 98.06 81 VAL A N 1
ATOM 625 C CA . VAL A 1 81 ? 6.162 1.513 -0.076 1.00 98.06 81 VAL A CA 1
ATOM 626 C C . VAL A 1 81 ? 5.645 2.615 0.842 1.00 98.06 81 VAL A C 1
ATOM 628 O O . VAL A 1 81 ? 5.575 2.470 2.064 1.00 98.06 81 VAL A O 1
ATOM 631 N N . ASN A 1 82 ? 5.233 3.713 0.214 1.00 98.38 82 ASN A N 1
ATOM 632 C CA . ASN A 1 82 ? 4.297 4.672 0.783 1.00 98.38 82 ASN A CA 1
ATOM 633 C C . ASN A 1 82 ? 2.880 4.130 0.595 1.00 98.38 82 ASN A C 1
ATOM 635 O O . ASN A 1 82 ? 2.563 3.621 -0.480 1.00 98.38 82 ASN A O 1
ATOM 639 N N . ILE A 1 83 ? 2.032 4.260 1.612 1.00 98.62 83 ILE A N 1
ATOM 640 C CA . ILE A 1 83 ? 0.668 3.738 1.605 1.00 98.62 83 ILE A CA 1
ATOM 641 C C . ILE A 1 83 ? -0.303 4.897 1.837 1.00 98.62 83 ILE A C 1
ATOM 643 O O . ILE A 1 83 ? -0.204 5.670 2.796 1.00 98.62 83 ILE A O 1
ATOM 647 N N . GLN A 1 84 ? -1.248 5.019 0.914 1.00 98.38 84 GLN A N 1
ATOM 648 C CA . GLN A 1 84 ? -2.260 6.062 0.889 1.00 98.38 84 GLN A CA 1
ATOM 649 C C . GLN A 1 84 ? -3.651 5.439 0.906 1.00 98.38 84 GLN A C 1
ATOM 651 O O . GLN A 1 84 ? -3.869 4.405 0.278 1.00 98.38 84 GLN A O 1
ATOM 656 N N . TYR A 1 85 ? -4.611 6.092 1.550 1.00 97.88 85 TYR A N 1
ATOM 657 C CA . TYR A 1 85 ? -6.012 5.670 1.551 1.00 97.88 85 TYR A CA 1
ATOM 658 C C . TYR A 1 85 ? -6.914 6.791 1.012 1.00 97.88 85 TYR A C 1
ATOM 660 O O . TYR A 1 85 ? -6.518 7.962 1.017 1.00 97.88 85 TYR A O 1
ATOM 668 N N . PRO A 1 86 ? -8.091 6.464 0.453 1.00 97.12 86 PRO A N 1
ATOM 669 C CA . PRO A 1 86 ? -8.986 7.469 -0.094 1.00 97.12 86 PRO A CA 1
ATOM 670 C C . PRO A 1 86 ? -9.644 8.277 1.032 1.00 97.12 86 PRO A C 1
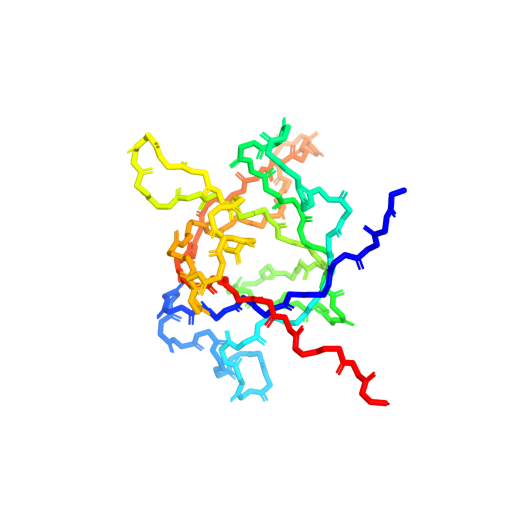ATOM 672 O O . PRO A 1 86 ? -10.243 7.705 1.936 1.00 97.12 86 PRO A O 1
ATOM 675 N N . ARG A 1 87 ? -9.606 9.6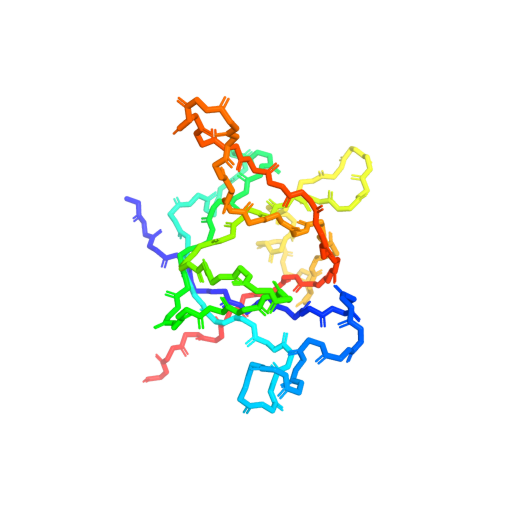07 0.935 1.00 95.12 87 ARG A N 1
ATOM 676 C CA . ARG A 1 87 ? -10.398 10.523 1.772 1.00 95.12 87 ARG A CA 1
ATOM 677 C C . ARG A 1 87 ? -11.230 11.459 0.910 1.00 95.12 87 ARG A C 1
ATOM 679 O O . ARG A 1 87 ? -10.970 11.609 -0.285 1.00 95.12 87 ARG A O 1
ATOM 686 N N . LYS A 1 88 ? -12.245 12.075 1.515 1.00 92.81 88 LYS A N 1
ATOM 687 C CA . LYS A 1 88 ? -13.060 13.123 0.891 1.00 92.81 88 LYS A CA 1
ATOM 688 C C . LYS A 1 88 ? -12.674 14.480 1.471 1.00 92.81 88 LYS A C 1
ATOM 690 O O . LYS A 1 88 ? -12.610 14.618 2.686 1.00 92.81 88 LYS A O 1
ATOM 695 N N . GLU A 1 89 ? -12.427 15.459 0.609 1.00 90.38 89 GLU A N 1
ATOM 696 C CA . GLU A 1 89 ? -12.263 16.859 1.022 1.00 90.38 89 GLU A CA 1
ATOM 697 C C . GLU A 1 89 ? -13.622 17.503 1.327 1.00 90.38 89 GLU A C 1
ATOM 699 O O . GLU A 1 89 ? -14.684 16.986 0.951 1.00 90.38 89 GLU A O 1
ATOM 704 N N . GLU A 1 90 ? -13.583 18.675 1.960 1.00 78.50 90 GLU A N 1
ATOM 705 C CA . GLU A 1 90 ? -14.734 19.565 2.078 1.00 78.50 90 GLU A CA 1
ATOM 706 C C . GLU A 1 90 ? -15.184 19.979 0.661 1.00 78.50 90 GLU A C 1
ATOM 708 O O . GLU A 1 90 ? -14.481 20.686 -0.056 1.00 78.50 90 GLU A O 1
ATOM 713 N N . GLY A 1 91 ? -16.312 19.426 0.201 1.00 87.38 91 GLY A N 1
ATOM 714 C CA . GLY A 1 91 ? -16.760 19.497 -1.201 1.00 87.38 91 GLY A CA 1
ATOM 715 C C . GLY A 1 91 ? -16.919 18.136 -1.893 1.00 87.38 91 GLY A C 1
ATOM 716 O O . GLY A 1 91 ? -17.366 18.071 -3.035 1.00 87.38 91 GLY A O 1
ATOM 717 N N . GLY A 1 92 ? -16.591 17.030 -1.216 1.00 89.50 92 GLY A N 1
ATOM 718 C CA . GLY A 1 92 ? -16.902 15.665 -1.661 1.00 89.50 92 GLY A CA 1
ATOM 719 C C . GLY A 1 92 ? -15.929 15.070 -2.682 1.00 89.50 92 GLY A C 1
ATOM 720 O O . GLY A 1 92 ? -16.098 13.916 -3.085 1.00 89.50 92 GLY A O 1
ATOM 721 N N . ARG A 1 93 ? -14.891 15.814 -3.081 1.00 93.25 93 ARG A N 1
ATOM 722 C CA . ARG A 1 93 ? -13.835 15.320 -3.969 1.00 93.25 93 ARG A CA 1
ATOM 723 C C . ARG A 1 93 ? -13.003 14.251 -3.261 1.00 93.25 93 ARG A C 1
ATOM 725 O O . ARG A 1 93 ? -12.512 14.468 -2.158 1.00 93.25 93 ARG A O 1
ATOM 732 N N . LEU A 1 94 ? -12.821 13.109 -3.924 1.00 93.25 94 LEU A N 1
ATOM 733 C CA . LEU A 1 94 ? -11.929 12.048 -3.459 1.00 93.25 94 LEU A CA 1
ATOM 734 C C . LEU A 1 94 ? -10.467 12.378 -3.779 1.00 93.25 94 LEU A C 1
ATOM 736 O O . LEU A 1 94 ? -10.146 12.779 -4.900 1.00 93.25 94 LEU A O 1
ATOM 740 N N . TYR A 1 95 ? -9.583 12.123 -2.818 1.00 96.06 95 TYR A N 1
ATOM 741 C CA . TYR A 1 95 ? -8.133 12.215 -2.973 1.00 96.06 95 TYR A CA 1
ATOM 742 C C . TYR A 1 95 ? -7.427 11.077 -2.228 1.00 96.06 95 TYR A C 1
ATOM 744 O O . TYR A 1 95 ? -7.996 10.446 -1.338 1.00 96.06 95 TYR A O 1
ATOM 752 N N . TRP A 1 96 ? -6.181 10.801 -2.611 1.00 97.38 96 TRP A N 1
ATOM 753 C CA . TRP A 1 96 ? -5.328 9.827 -1.932 1.00 97.38 96 TRP A CA 1
ATOM 754 C C . TRP A 1 96 ? -4.552 10.519 -0.816 1.00 97.38 96 TRP A C 1
ATOM 756 O O . TRP A 1 96 ? -3.670 11.335 -1.085 1.00 97.38 96 TRP A O 1
ATOM 766 N N . HIS A 1 97 ? -4.877 10.192 0.428 1.00 97.12 97 HIS A N 1
ATOM 767 C CA . HIS A 1 97 ? -4.222 10.735 1.606 1.00 97.12 97 HIS A CA 1
ATOM 768 C C . HIS A 1 97 ? -3.080 9.819 2.047 1.00 97.12 97 HIS A C 1
ATOM 770 O O . HIS A 1 97 ? -3.290 8.632 2.285 1.00 97.12 97 HIS A O 1
ATOM 776 N N . PHE A 1 98 ? -1.867 10.361 2.140 1.00 96.88 98 PHE A N 1
ATOM 777 C CA . PHE A 1 98 ? -0.716 9.641 2.682 1.00 96.88 98 PHE A CA 1
ATOM 778 C C . PHE A 1 98 ? -0.784 9.595 4.204 1.00 96.88 98 PHE A C 1
ATOM 780 O O . PHE A 1 98 ? -0.940 10.639 4.831 1.00 96.88 98 PHE A O 1
ATOM 787 N N . ALA A 1 99 ? -0.630 8.403 4.779 1.00 95.69 99 ALA A N 1
A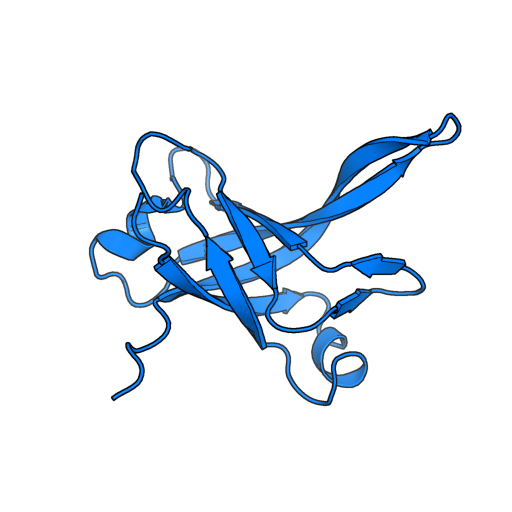TOM 788 C CA . ALA A 1 99 ? -0.658 8.237 6.232 1.00 95.69 99 ALA A CA 1
ATOM 789 C C . ALA A 1 99 ? 0.168 7.062 6.765 1.00 95.69 99 ALA A C 1
ATOM 791 O O . ALA A 1 99 ? 0.318 6.934 7.976 1.00 95.69 99 ALA A O 1
ATOM 792 N N . MET A 1 100 ? 0.662 6.185 5.891 1.00 98.12 100 MET A N 1
ATOM 793 C CA . MET A 1 100 ? 1.275 4.922 6.285 1.00 98.12 100 MET A CA 1
ATOM 794 C C . MET A 1 100 ? 2.513 4.638 5.434 1.00 98.12 100 MET A C 1
ATOM 796 O O . MET A 1 100 ? 2.605 5.051 4.274 1.00 98.12 100 MET A O 1
ATOM 800 N N . VAL A 1 101 ? 3.447 3.878 5.997 1.00 98.44 101 VAL A N 1
ATOM 801 C CA . VAL A 1 101 ? 4.587 3.304 5.269 1.00 98.44 101 VAL A CA 1
ATOM 802 C C . VAL A 1 101 ? 4.733 1.833 5.616 1.00 98.44 101 VAL A C 1
ATOM 804 O O . VAL A 1 101 ? 4.319 1.384 6.686 1.00 98.44 101 VAL A O 1
ATOM 807 N N .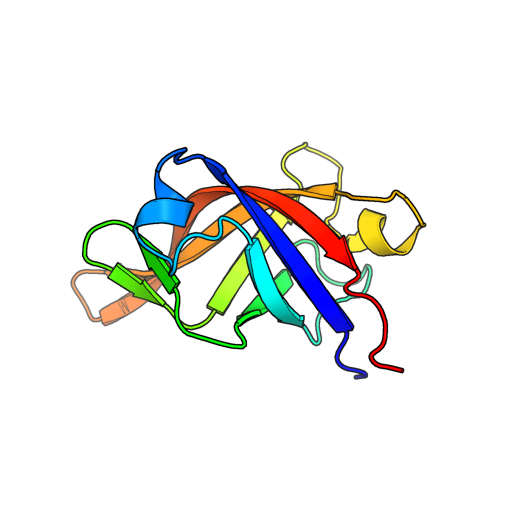 GLY A 1 102 ? 5.315 1.065 4.703 1.00 98.00 102 GLY A N 1
ATOM 808 C CA . GLY A 1 102 ? 5.376 -0.375 4.872 1.00 98.00 102 GLY A CA 1
ATOM 809 C C . GLY 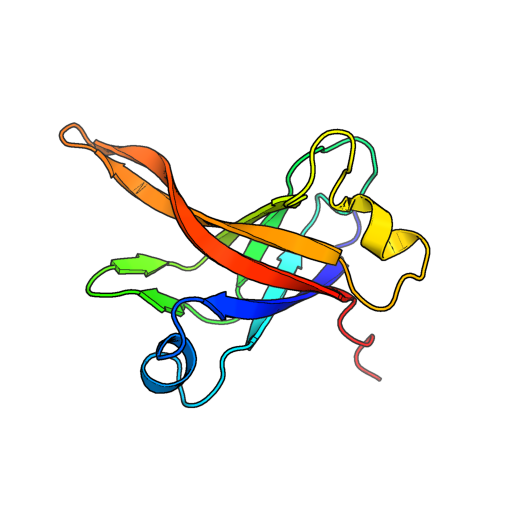A 1 102 ? 6.122 -1.088 3.763 1.00 98.00 102 GLY A C 1
ATOM 810 O O . GLY A 1 102 ? 6.950 -0.495 3.070 1.00 98.00 102 GLY A O 1
ATOM 811 N N . ASN A 1 103 ? 5.801 -2.365 3.593 1.00 97.62 103 ASN A N 1
ATOM 812 C CA . ASN A 1 103 ? 6.362 -3.220 2.556 1.00 97.62 103 ASN A CA 1
ATOM 813 C C . ASN A 1 103 ? 5.239 -3.912 1.784 1.00 97.62 103 ASN A C 1
ATOM 815 O O . ASN A 1 103 ? 4.249 -4.326 2.379 1.00 97.62 103 ASN A O 1
ATOM 819 N N . VAL A 1 104 ? 5.401 -4.075 0.473 1.00 97.31 104 VAL A N 1
ATOM 820 C CA . VAL A 1 104 ? 4.537 -4.925 -0.353 1.00 97.31 104 VAL A CA 1
ATOM 821 C C . VAL A 1 104 ? 5.275 -6.190 -0.765 1.00 97.31 104 VAL A C 1
ATOM 823 O O . VAL A 1 104 ? 6.460 -6.148 -1.100 1.00 97.31 104 VAL A O 1
ATOM 826 N N . LEU A 1 105 ? 4.552 -7.303 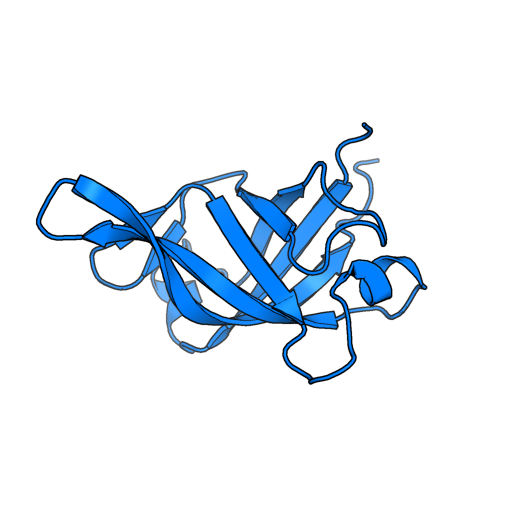-0.748 1.00 95.06 105 LEU A N 1
ATOM 827 C CA . LEU A 1 105 ? 5.003 -8.628 -1.135 1.00 95.06 105 LEU A CA 1
ATOM 828 C C . LEU A 1 105 ? 3.954 -9.262 -2.047 1.00 95.06 105 LEU A C 1
ATOM 830 O O . LEU A 1 105 ? 2.757 -8.961 -1.949 1.00 95.06 105 LEU A O 1
ATOM 834 N N . LEU A 1 106 ? 4.394 -10.182 -2.901 1.00 94.19 106 LEU A N 1
ATOM 835 C CA . LEU A 1 106 ? 3.471 -11.088 -3.573 1.00 94.19 106 LEU A CA 1
ATOM 836 C C . LEU A 1 106 ? 2.862 -12.021 -2.529 1.00 94.19 106 LEU A C 1
ATOM 838 O O . LEU A 1 106 ? 3.581 -12.619 -1.728 1.00 94.19 106 LEU A O 1
ATOM 842 N N . ALA A 1 107 ? 1.536 -12.135 -2.523 1.00 91.81 107 ALA A N 1
ATOM 843 C CA . ALA A 1 107 ? 0.914 -13.183 -1.732 1.00 91.81 107 ALA A CA 1
ATOM 844 C C . ALA A 1 107 ? 1.169 -14.528 -2.430 1.00 91.81 107 ALA A C 1
ATOM 846 O O . ALA A 1 107 ? 1.120 -14.569 -3.664 1.00 91.81 107 ALA A O 1
ATOM 847 N N . PRO A 1 108 ? 1.389 -15.621 -1.681 1.00 83.56 108 PRO A N 1
ATOM 848 C CA . PRO A 1 108 ? 1.451 -16.943 -2.282 1.00 83.56 108 PRO A CA 1
ATOM 849 C C . PRO A 1 108 ? 0.171 -17.208 -3.081 1.00 83.56 108 PRO A C 1
ATOM 851 O O . PRO A 1 108 ? -0.930 -16.820 -2.663 1.00 83.56 108 PRO A O 1
ATOM 854 N N . GLU A 1 109 ? 0.315 -17.848 -4.243 1.00 71.31 109 GLU A N 1
ATOM 855 C CA . GLU A 1 109 ? -0.840 -18.426 -4.922 1.00 71.31 109 GLU A CA 1
ATOM 856 C C . GLU A 1 109 ? -1.509 -19.379 -3.925 1.00 71.31 109 GLU A C 1
ATOM 858 O O . GLU A 1 109 ? -0.830 -20.145 -3.239 1.00 71.31 109 GLU A O 1
ATOM 863 N N . LYS A 1 110 ? -2.831 -19.261 -3.755 1.00 60.25 110 LYS A N 1
ATOM 864 C CA . LYS A 1 110 ? -3.563 -20.276 -2.994 1.00 60.25 110 LYS A CA 1
ATOM 865 C C . LYS A 1 110 ? -3.311 -21.607 -3.704 1.00 60.25 110 LYS A C 1
ATOM 867 O O . LYS A 1 110 ? -3.608 -21.678 -4.896 1.00 60.25 110 LYS A O 1
ATOM 872 N N . GLU A 1 111 ? -2.764 -22.591 -2.990 1.00 40.19 111 GLU A N 1
ATOM 873 C CA . GLU A 1 111 ? -2.837 -23.997 -3.416 1.00 40.19 111 GLU A CA 1
ATOM 874 C C . GLU A 1 111 ? -4.289 -24.402 -3.704 1.00 40.19 111 GLU A C 1
ATOM 876 O O . GLU A 1 111 ? -5.204 -23.917 -2.986 1.00 40.19 111 GLU A O 1
#

pLDDT: mean 92.59, std 8.86, range [40.19, 98.62]

Foldseek 3Di:
DDKFKKKWQFPPPVCQCVQFVNGSIFTFIWPPLDPVDQKTKTATPDWGDDDHDIARIKIWHAPDPPDGLNVLVVVPQKGKIFIWGWDADPVGDIDTHTDTITIMHGDDDDD

Radius of gyration: 13.57 Å; Cα contacts (8 Å, |Δi|>4): 244; chains: 1; bounding box: 31×44×34 Å

Solvent-accessible surface area (backbone atoms only — not comparable to full-atom values): 6140 Å² total; per-residue (Å²): 121,76,71,43,49,32,35,36,38,49,60,34,57,80,61,43,14,71,72,41,87,70,39,42,62,46,46,30,34,23,68,47,87,39,82,91,36,61,55,34,58,32,42,38,78,57,71,43,55,57,95,92,49,72,38,53,40,36,37,38,27,34,65,50,88,96,53,47,52,42,54,37,77,75,70,43,83,53,34,57,24,36,35,20,37,71,45,67,49,99,86,69,51,76,44,76,44,79,75,34,34,29,36,36,27,73,40,78,77,82,130

Nearest PDB structures (foldseek):
  7zmf-assembly1_A  TM=3.882E-01  e=8.446E-02  Brevibacillus brevis NBRC 100599
  7zsk-assembly1_C  TM=3.880E-01  e=1.999E-01  Brevibacillus brevis NBRC 100599
  2q2b-assembly1_B  TM=3.079E-01  e=8.556E-01  Mus musculus
  7ypl-assembly1_A  TM=2.266E-01  e=5.869E-01  Homo sapiens
  7ohx-assembly1_x  TM=2.475E-01  e=5.561E-01  Saccharomyces cerevisiae S288C

Sequence (111 aa):
MPKMRLIVHVAEPFDFGRLNGGTPDLTGWTAQATPAYSDWVVHLDRPAQIGEDEFDKIKISSRYAGETVSKVLDGFGFTAVNIQYPRKEEGGRLYWHFAMVGNVLLAPEKE